Protein AF-A0ABD1KMD8-F1 (afdb_monomer_lite)

InterPro domains:
  IPR001739 Methyl-CpG DNA binding [PF01429] (1-70)
  IPR001739 Methyl-CpG DNA binding [PS50982] (1-69)
  IPR001739 Methyl-CpG DNA binding [SM00391] (3-76)
  IPR016177 DNA-binding domain superfamily [SSF54171] (5-85)
  IPR032343 Methyl-CpG-binding domain protein 2/3, p55-binding region [PF16564] (79-147)

Foldseek 3Di:
DDFDWDDQPLDPPQKTKTWDAACDDPRGRDIFIWIAHNVGDIDRDDVRVCVVCPPVHDCQQADRVVSDRHCVSVVVVPPPPDDDDDDDDDDDDDDPPDDDQDPDPDPDGDDDDDDDPDPPDDDDDDPDPPPDDPPPPDPCVVC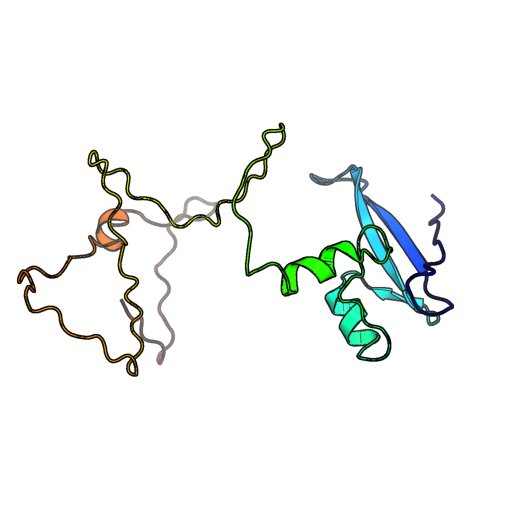PPPFDADPVRHTDDDDDDPDPDDDDD

Structure (mmCIF, N/CA/C/O backbone):
data_AF-A0ABD1KMD8-F1
#
_entry.id   AF-A0ABD1KMD8-F1
#
loop_
_atom_site.group_PDB
_atom_site.id
_atom_site.type_symbol
_atom_site.label_atom_id
_atom_site.label_alt_id
_atom_site.label_comp_id
_atom_site.label_asym_id
_atom_site.label_entity_id
_atom_site.label_seq_id
_atom_site.pdbx_PDB_ins_code
_atom_site.Cartn_x
_atom_site.Cartn_y
_atom_site.Cartn_z
_atom_site.occupancy
_atom_site.B_iso_or_equiv
_atom_site.auth_seq_id
_atom_site.auth_comp_id
_atom_site.auth_asym_id
_atom_site.auth_atom_id
_atom_site.pdbx_PDB_model_num
ATOM 1 N N . MET A 1 1 ? 16.548 7.689 17.777 1.00 50.38 1 MET A N 1
ATOM 2 C CA . MET A 1 1 ? 15.747 8.135 16.613 1.00 50.38 1 MET A CA 1
ATOM 3 C C . MET A 1 1 ? 14.359 7.555 16.789 1.00 50.38 1 MET A C 1
ATOM 5 O O . MET A 1 1 ? 14.173 6.355 16.617 1.00 50.38 1 MET A O 1
ATOM 9 N N . GLU A 1 2 ? 13.450 8.376 17.296 1.00 50.91 2 GLU A N 1
ATOM 10 C CA . GLU A 1 2 ? 12.112 7.962 17.705 1.00 50.91 2 GLU A CA 1
ATOM 11 C C . GLU A 1 2 ? 11.302 7.528 16.479 1.00 50.91 2 GLU A C 1
ATOM 13 O O . GLU A 1 2 ? 11.199 8.248 15.484 1.00 50.91 2 GLU A O 1
ATOM 18 N N . ARG A 1 3 ? 10.796 6.296 16.502 1.00 68.38 3 ARG A N 1
ATOM 19 C CA . ARG A 1 3 ? 10.007 5.738 15.402 1.00 68.38 3 ARG A CA 1
ATOM 20 C C . ARG A 1 3 ? 8.577 6.255 15.524 1.00 68.38 3 ARG A C 1
ATOM 22 O O . ARG A 1 3 ? 7.760 5.655 16.219 1.00 68.38 3 ARG A O 1
ATOM 29 N N . LYS A 1 4 ? 8.277 7.378 14.868 1.00 80.81 4 LYS A N 1
ATOM 30 C CA . LYS A 1 4 ? 6.938 7.978 14.904 1.00 80.81 4 LYS A CA 1
ATOM 31 C C . LYS A 1 4 ? 5.962 7.135 14.082 1.00 80.81 4 LYS A C 1
ATOM 33 O O . LYS A 1 4 ? 5.951 7.179 12.853 1.00 80.81 4 LYS A O 1
ATOM 38 N N . ARG A 1 5 ? 5.141 6.352 14.780 1.00 90.81 5 ARG A N 1
ATOM 39 C CA . ARG A 1 5 ? 3.978 5.668 14.207 1.00 90.81 5 ARG A CA 1
ATOM 40 C C . ARG A 1 5 ? 2.787 6.612 14.282 1.00 90.81 5 ARG A C 1
ATOM 42 O O . ARG A 1 5 ? 2.497 7.130 15.354 1.00 90.81 5 ARG A O 1
ATOM 49 N N . MET A 1 6 ? 2.119 6.833 13.159 1.00 93.00 6 MET A N 1
ATOM 50 C CA . MET A 1 6 ? 0.947 7.705 13.067 1.00 93.00 6 MET A CA 1
ATOM 51 C C . MET A 1 6 ? -0.296 6.866 12.800 1.00 93.00 6 MET A C 1
ATOM 53 O O . MET A 1 6 ? -0.213 5.873 12.077 1.00 93.00 6 MET A O 1
ATOM 57 N N . ASP A 1 7 ? -1.439 7.253 13.351 1.00 94.19 7 ASP A N 1
ATOM 58 C CA . ASP A 1 7 ? -2.697 6.567 13.061 1.00 94.19 7 ASP A CA 1
ATOM 59 C C . ASP A 1 7 ? -3.097 6.761 11.590 1.00 94.19 7 ASP A C 1
ATOM 61 O O . ASP A 1 7 ? -2.838 7.804 10.981 1.00 94.19 7 ASP A O 1
ATOM 65 N N . CYS A 1 8 ? -3.685 5.725 10.990 1.00 92.00 8 CYS A N 1
ATOM 66 C CA . CYS A 1 8 ? -4.120 5.744 9.596 1.00 92.00 8 CYS A CA 1
ATOM 67 C C . CYS A 1 8 ? -5.655 5.724 9.525 1.00 92.00 8 CYS A C 1
ATOM 69 O O . CYS A 1 8 ? -6.238 4.643 9.549 1.00 92.00 8 CYS A O 1
ATOM 71 N N . PRO A 1 9 ? -6.322 6.887 9.383 1.00 91.00 9 PRO A N 1
ATOM 72 C CA . PRO A 1 9 ? -7.787 6.966 9.389 1.00 91.00 9 PRO A CA 1
ATOM 73 C C . PRO A 1 9 ? -8.445 6.315 8.162 1.00 91.00 9 PRO A C 1
ATOM 75 O O . PRO A 1 9 ? -9.648 6.093 8.151 1.00 91.00 9 PRO A O 1
ATOM 78 N N . ALA A 1 10 ? -7.668 6.013 7.116 1.00 91.12 10 ALA A N 1
ATOM 79 C CA . ALA A 1 10 ? -8.140 5.285 5.938 1.00 91.12 10 ALA A CA 1
ATOM 80 C C . ALA A 1 10 ? -8.255 3.764 6.167 1.00 91.12 10 ALA A C 1
ATOM 82 O O . ALA A 1 10 ? -8.757 3.055 5.299 1.00 91.12 10 ALA A O 1
ATOM 83 N N . LEU A 1 11 ? -7.756 3.256 7.295 1.00 92.62 11 LEU A N 1
ATOM 84 C CA . LEU A 1 11 ? -7.867 1.860 7.712 1.00 92.62 11 LEU A CA 1
ATOM 85 C C . LEU A 1 11 ? -8.749 1.767 8.969 1.00 92.62 11 LEU A C 1
ATOM 87 O O . LEU A 1 11 ? -9.035 2.795 9.585 1.00 92.62 11 LEU A O 1
ATOM 91 N N . PRO A 1 12 ? -9.189 0.558 9.368 1.00 93.56 12 PRO A N 1
ATOM 92 C CA . PRO A 1 12 ? -9.967 0.388 10.589 1.00 93.56 12 PRO A CA 1
ATOM 93 C C . PRO A 1 12 ? -9.272 0.981 11.831 1.00 93.56 12 PRO A C 1
ATOM 95 O O . PRO A 1 12 ? -8.048 1.162 11.834 1.00 93.56 12 PRO A O 1
ATOM 98 N N . PRO A 1 13 ? -10.016 1.245 12.917 1.00 94.56 13 PRO A N 1
ATOM 99 C CA . PRO A 1 13 ? -9.438 1.769 14.149 1.00 94.56 13 PRO A CA 1
ATOM 100 C C . PRO A 1 13 ? -8.257 0.932 14.666 1.00 94.56 13 PRO A C 1
ATOM 102 O O . PRO A 1 13 ? -8.252 -0.297 14.578 1.00 94.56 13 PRO A O 1
ATOM 105 N N . GLY A 1 14 ? -7.242 1.613 15.202 1.00 94.31 14 GLY A N 1
ATOM 106 C CA . GLY A 1 14 ? -6.034 1.000 15.768 1.00 94.31 14 GLY A CA 1
ATOM 107 C C . GLY A 1 14 ? -4.937 0.645 14.756 1.00 94.31 14 GLY A C 1
ATOM 108 O O . GLY A 1 14 ? -3.875 0.165 15.156 1.00 94.31 14 GLY A O 1
ATOM 109 N N . TRP A 1 15 ? -5.149 0.892 13.460 1.00 96.44 15 TRP A N 1
ATOM 110 C CA . TRP A 1 15 ? -4.107 0.737 12.447 1.00 96.44 15 TRP A CA 1
ATOM 111 C C . TRP A 1 15 ? -3.136 1.918 12.430 1.00 96.44 15 TRP A C 1
ATOM 113 O O . TRP A 1 15 ? -3.537 3.081 12.370 1.00 96.44 15 TRP A O 1
ATOM 123 N N . LYS A 1 16 ? -1.835 1.608 12.402 1.00 96.69 16 LYS A N 1
ATOM 124 C CA . LYS A 1 16 ? -0.759 2.611 12.420 1.00 96.69 16 LYS A CA 1
ATOM 125 C C . LYS A 1 16 ? 0.139 2.505 11.196 1.00 96.69 16 LYS A C 1
ATOM 127 O O . LYS A 1 16 ? 0.473 1.404 10.769 1.00 96.69 16 LYS A O 1
ATOM 132 N N . LYS A 1 17 ? 0.573 3.644 10.665 1.00 96.12 17 LYS A N 1
ATOM 133 C CA . LYS A 1 17 ? 1.551 3.787 9.582 1.00 96.12 17 LYS A CA 1
ATOM 134 C C . LYS A 1 17 ? 2.897 4.237 10.150 1.00 96.12 17 LYS A C 1
ATOM 136 O O . LYS A 1 17 ? 2.959 5.122 10.998 1.00 96.12 17 LYS A O 1
ATOM 141 N N . GLU A 1 18 ? 3.980 3.664 9.647 1.00 95.94 18 GLU A N 1
ATOM 142 C CA . GLU A 1 18 ? 5.356 4.059 9.943 1.00 95.94 18 GLU A CA 1
ATOM 143 C C . GLU A 1 18 ? 6.106 4.292 8.632 1.00 95.94 18 GLU A C 1
ATOM 145 O O . GLU A 1 18 ? 6.035 3.468 7.720 1.00 95.94 18 GLU A O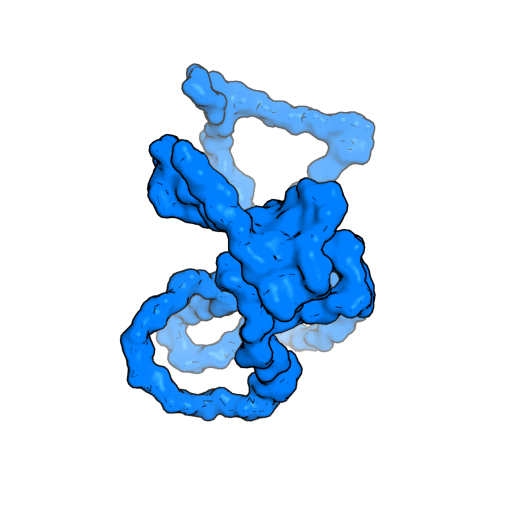 1
ATOM 150 N N . GLU A 1 19 ? 6.838 5.397 8.544 1.00 95.00 19 GLU A N 1
ATOM 151 C CA . GLU A 1 19 ? 7.729 5.686 7.425 1.00 95.00 19 GLU A CA 1
ATOM 152 C C . GLU A 1 19 ? 9.176 5.683 7.923 1.00 95.00 19 GLU A C 1
ATOM 154 O O . GLU A 1 19 ? 9.516 6.366 8.887 1.00 95.00 19 GLU A O 1
ATOM 159 N N . VAL A 1 20 ? 10.023 4.866 7.299 1.00 94.88 20 VAL A N 1
ATOM 160 C CA . VAL A 1 20 ? 11.412 4.645 7.715 1.00 94.88 20 VAL A CA 1
ATOM 161 C C . VAL A 1 20 ? 12.339 5.017 6.570 1.00 94.88 20 VAL A C 1
ATOM 163 O O . VAL A 1 20 ? 12.271 4.419 5.500 1.00 94.88 20 VAL A O 1
ATOM 166 N N . ILE A 1 21 ? 13.231 5.978 6.802 1.00 94.62 21 ILE A N 1
ATOM 167 C CA . ILE A 1 21 ? 14.252 6.381 5.829 1.00 94.62 21 ILE A CA 1
ATOM 168 C C . ILE A 1 21 ? 15.436 5.411 5.898 1.00 94.62 21 ILE A C 1
ATOM 170 O O . ILE A 1 21 ? 15.957 5.112 6.977 1.00 94.62 21 ILE A O 1
ATOM 174 N N . ARG A 1 22 ? 15.875 4.919 4.738 1.00 94.44 22 ARG A N 1
ATOM 175 C CA . ARG A 1 22 ? 17.056 4.062 4.602 1.00 94.44 22 ARG A CA 1
ATOM 176 C C . ARG A 1 22 ? 18.318 4.874 4.874 1.00 94.44 22 ARG A C 1
ATOM 178 O O . ARG A 1 22 ? 18.516 5.933 4.282 1.00 94.44 22 ARG A O 1
ATOM 185 N N . LYS A 1 23 ? 19.179 4.365 5.756 1.00 96.31 23 LYS A N 1
ATOM 186 C CA . LYS A 1 23 ? 20.370 5.087 6.231 1.00 96.31 23 LYS A CA 1
ATOM 187 C C . LYS A 1 23 ? 21.622 4.883 5.373 1.00 96.31 23 LYS A C 1
ATOM 189 O O . LYS A 1 23 ? 22.526 5.701 5.452 1.00 96.31 23 LYS A O 1
ATOM 194 N N . SER A 1 24 ? 21.695 3.806 4.591 1.00 94.81 24 SER A N 1
ATOM 195 C CA . SER A 1 24 ? 22.918 3.403 3.885 1.00 94.81 24 SER A CA 1
ATOM 196 C C . SER A 1 24 ? 22.639 2.697 2.550 1.00 94.81 24 SER A C 1
ATOM 198 O O . SER A 1 24 ? 21.498 2.338 2.237 1.00 94.81 24 SER A O 1
ATOM 200 N N . GLY A 1 25 ? 23.701 2.510 1.758 1.00 95.88 25 GLY A N 1
ATOM 201 C CA . GLY A 1 25 ? 23.683 1.848 0.451 1.00 95.88 25 GLY A CA 1
ATOM 202 C C . GLY A 1 25 ? 23.152 2.723 -0.690 1.00 95.88 25 GLY A C 1
ATOM 203 O O . GLY A 1 25 ? 22.801 3.884 -0.497 1.00 95.88 25 GLY A O 1
ATOM 204 N N . LEU A 1 26 ? 23.020 2.138 -1.887 1.00 95.44 26 LEU A N 1
ATOM 205 C CA . LEU A 1 26 ? 22.578 2.826 -3.119 1.00 95.44 26 LEU A CA 1
ATOM 206 C C . LEU A 1 26 ? 21.172 3.450 -3.038 1.00 95.44 26 LEU A C 1
ATOM 208 O O . LEU A 1 26 ? 20.762 4.210 -3.910 1.00 95.44 26 LEU A O 1
ATOM 212 N N . SER A 1 27 ? 20.397 3.086 -2.016 1.00 95.50 27 SER A N 1
ATOM 213 C CA . SER A 1 27 ? 19.039 3.587 -1.793 1.00 95.50 27 SER A CA 1
ATOM 214 C C . SER A 1 27 ? 18.905 4.419 -0.518 1.00 95.50 27 SER A C 1
ATOM 216 O O . SER A 1 27 ? 17.780 4.655 -0.073 1.00 95.50 27 SER A O 1
ATOM 218 N N . ALA A 1 28 ? 20.027 4.858 0.064 1.00 95.81 28 ALA A N 1
ATOM 219 C CA . ALA A 1 28 ? 20.037 5.794 1.181 1.00 95.81 28 ALA A CA 1
ATOM 220 C C . ALA A 1 28 ? 19.182 7.033 0.863 1.00 95.81 28 ALA A C 1
ATOM 222 O O . ALA A 1 28 ? 19.126 7.498 -0.275 1.00 95.81 28 ALA A O 1
ATOM 223 N N . GLY A 1 29 ? 18.453 7.528 1.862 1.00 94.25 29 GLY A N 1
ATOM 224 C CA . GLY A 1 29 ? 17.523 8.649 1.712 1.00 94.25 29 GLY A CA 1
ATOM 225 C C . GLY A 1 29 ? 16.135 8.272 1.178 1.00 94.25 29 GLY A C 1
ATOM 226 O O . GLY A 1 29 ? 15.180 9.005 1.422 1.00 94.25 29 GLY A O 1
ATOM 227 N N . LYS A 1 30 ? 15.958 7.111 0.527 1.00 95.25 30 LYS A N 1
ATOM 228 C CA . LYS A 1 30 ? 14.612 6.619 0.178 1.00 95.25 30 LYS A CA 1
ATOM 229 C C . LYS A 1 30 ? 13.878 6.133 1.427 1.00 95.25 30 LYS A C 1
ATOM 231 O O . LYS A 1 30 ? 14.494 5.584 2.339 1.00 95.25 30 LYS A O 1
ATOM 236 N N . SER A 1 31 ? 12.555 6.289 1.444 1.00 94.38 31 SER A N 1
ATOM 237 C CA . SER A 1 31 ? 11.706 5.826 2.543 1.00 94.38 31 SER A CA 1
ATOM 238 C C . SER A 1 31 ? 10.950 4.539 2.214 1.00 94.38 31 SER A C 1
ATOM 240 O O . SER A 1 31 ? 10.439 4.360 1.103 1.00 94.38 31 SER A O 1
ATOM 242 N N . ASP A 1 32 ? 10.831 3.662 3.204 1.00 95.06 32 ASP A N 1
ATOM 243 C CA . ASP A 1 32 ? 9.934 2.510 3.209 1.00 95.06 32 ASP A CA 1
ATOM 244 C C . ASP A 1 32 ? 8.735 2.783 4.112 1.00 95.06 32 ASP A C 1
ATOM 246 O O . ASP A 1 32 ? 8.867 3.390 5.174 1.00 95.06 32 ASP A O 1
ATOM 250 N N . VAL A 1 33 ? 7.564 2.304 3.699 1.00 96.12 33 VAL A N 1
ATOM 251 C CA . VAL A 1 33 ? 6.316 2.473 4.447 1.00 96.12 33 VAL A CA 1
ATOM 252 C C . VAL A 1 33 ? 5.865 1.128 4.995 1.00 96.12 33 VAL A C 1
ATOM 254 O O . VAL A 1 33 ? 5.831 0.129 4.273 1.00 96.12 33 VAL A O 1
ATOM 257 N N . TYR A 1 34 ? 5.484 1.122 6.266 1.00 97.44 34 TYR A N 1
ATOM 258 C CA . TYR A 1 34 ? 4.967 -0.036 6.977 1.00 97.44 34 TYR A CA 1
ATOM 259 C C . TYR A 1 34 ? 3.624 0.278 7.622 1.00 97.44 34 TYR A C 1
ATOM 261 O O . TYR A 1 34 ? 3.404 1.393 8.088 1.00 97.44 34 TYR A O 1
ATOM 269 N N . TYR A 1 35 ? 2.754 -0.726 7.697 1.00 97.19 35 TYR A N 1
ATOM 270 C CA . TYR A 1 35 ? 1.523 -0.657 8.485 1.00 97.19 35 TYR A CA 1
ATOM 271 C C . TYR A 1 35 ? 1.562 -1.671 9.615 1.00 97.19 35 TYR A C 1
ATOM 273 O O . TYR A 1 35 ? 2.161 -2.736 9.471 1.00 97.19 35 TYR A O 1
ATOM 281 N N . TYR A 1 36 ? 0.911 -1.340 10.720 1.00 97.38 36 TYR A N 1
ATOM 282 C CA . TYR A 1 36 ? 0.774 -2.186 11.892 1.00 97.38 36 TYR A CA 1
ATOM 283 C C . TYR A 1 36 ? -0.706 -2.357 12.212 1.00 97.38 36 TYR A C 1
ATOM 285 O O . TYR A 1 36 ? -1.426 -1.361 12.295 1.00 97.38 36 TYR A O 1
ATOM 293 N N . SER A 1 37 ? -1.148 -3.604 12.376 1.00 95.50 37 SER A N 1
ATOM 294 C CA . SER A 1 37 ? -2.488 -3.898 12.891 1.00 95.50 37 SER A CA 1
ATOM 295 C C . SER A 1 37 ? -2.614 -3.460 14.359 1.00 95.50 37 SER A C 1
ATOM 297 O O . SER A 1 37 ? -1.590 -3.280 15.025 1.00 95.50 37 SER A O 1
ATOM 299 N N . PRO A 1 38 ? -3.839 -3.392 14.912 1.00 94.81 38 PRO A N 1
ATOM 300 C CA . PRO A 1 38 ? -4.052 -3.177 16.349 1.00 94.81 38 PRO A CA 1
ATOM 301 C C . PRO A 1 38 ? -3.329 -4.212 17.226 1.00 94.81 38 PRO A C 1
ATOM 303 O O . PRO A 1 38 ? -2.903 -3.914 18.334 1.00 94.81 38 PRO A O 1
ATOM 306 N N . THR A 1 39 ? -3.125 -5.420 16.691 1.00 95.19 39 THR A N 1
ATOM 307 C CA . THR A 1 39 ? -2.367 -6.514 17.319 1.00 95.19 39 THR A CA 1
ATOM 308 C C . THR A 1 39 ? -0.845 -6.405 17.144 1.00 95.19 39 THR A C 1
ATOM 310 O O . THR A 1 39 ? -0.109 -7.281 17.581 1.00 95.19 39 THR A O 1
ATOM 313 N N . GLY A 1 40 ? -0.345 -5.364 16.469 1.00 94.00 40 GLY A N 1
ATOM 314 C CA . GLY A 1 40 ? 1.085 -5.127 16.246 1.00 94.00 40 GLY A CA 1
ATOM 315 C C . GLY A 1 40 ? 1.700 -5.868 15.052 1.00 94.00 40 GLY A C 1
ATOM 316 O O . GLY A 1 40 ? 2.907 -5.759 14.823 1.00 94.00 40 GLY A O 1
ATOM 317 N N . LYS A 1 41 ? 0.911 -6.591 14.246 1.00 96.88 41 LYS A N 1
ATOM 318 C CA . LYS A 1 41 ? 1.406 -7.304 13.058 1.00 96.88 41 LYS A CA 1
ATOM 319 C C . LYS A 1 41 ? 1.855 -6.311 11.991 1.00 96.88 41 LYS A C 1
ATOM 321 O O . LYS A 1 41 ? 1.100 -5.416 11.626 1.00 96.88 41 LYS A O 1
ATOM 326 N N . LYS A 1 42 ? 3.069 -6.492 11.466 1.00 97.00 42 LYS A N 1
ATOM 327 C CA . LYS A 1 42 ? 3.691 -5.596 10.479 1.00 97.00 42 LYS A CA 1
ATOM 328 C C . LYS A 1 42 ? 3.385 -6.006 9.036 1.00 97.00 42 LYS A C 1
ATOM 330 O O . LYS A 1 42 ? 3.554 -7.164 8.656 1.00 97.00 42 LYS A O 1
ATOM 335 N N . PHE A 1 43 ? 3.057 -5.022 8.206 1.00 97.75 43 PHE A N 1
ATOM 336 C CA . PHE A 1 43 ? 2.769 -5.164 6.781 1.00 97.75 43 PHE A CA 1
ATOM 337 C C . PHE A 1 43 ? 3.691 -4.272 5.956 1.00 97.75 43 PHE A C 1
ATOM 339 O O . PHE A 1 43 ? 3.910 -3.110 6.293 1.00 97.75 43 PHE A O 1
ATOM 346 N N . ARG A 1 44 ? 4.236 -4.823 4.867 1.00 97.19 44 ARG A N 1
ATOM 347 C CA . ARG A 1 44 ? 5.257 -4.177 4.021 1.00 97.19 44 ARG A CA 1
ATOM 348 C C . ARG A 1 44 ? 4.776 -3.880 2.599 1.00 97.19 44 ARG A C 1
ATOM 350 O O . ARG A 1 44 ? 5.502 -3.264 1.829 1.00 97.19 44 ARG A O 1
ATOM 357 N N . SER A 1 45 ? 3.580 -4.337 2.227 1.00 96.75 45 SER A N 1
ATOM 358 C CA . SER A 1 45 ? 3.019 -4.110 0.893 1.00 96.75 45 SER A CA 1
ATOM 359 C C . SER A 1 45 ? 1.489 -4.122 0.878 1.00 96.75 45 SER A C 1
ATOM 361 O O . SER A 1 45 ? 0.844 -4.743 1.728 1.00 96.75 45 SER A O 1
ATOM 363 N N . LYS A 1 46 ? 0.903 -3.476 -0.141 1.00 95.44 46 LYS A N 1
ATOM 364 C CA . LYS A 1 46 ? -0.552 -3.436 -0.361 1.00 95.44 46 LYS A CA 1
ATOM 365 C C . LYS A 1 46 ? -1.181 -4.831 -0.502 1.00 95.44 46 LYS A C 1
ATOM 367 O O . LYS A 1 46 ? -2.173 -5.074 0.177 1.00 95.44 46 LYS A O 1
ATOM 372 N N . PRO A 1 47 ? -0.628 -5.778 -1.292 1.00 96.06 47 PRO A N 1
ATOM 373 C CA . PRO A 1 47 ? -1.220 -7.114 -1.405 1.00 96.06 47 PRO A CA 1
ATOM 374 C C . PRO A 1 47 ? -1.149 -7.921 -0.102 1.00 96.06 47 PRO A C 1
ATOM 376 O O . PRO A 1 47 ? -2.022 -8.739 0.171 1.00 96.06 47 PRO A O 1
ATOM 379 N N . GLN A 1 48 ? -0.114 -7.712 0.720 1.00 96.69 48 GLN A N 1
ATOM 380 C CA . GLN A 1 48 ? -0.026 -8.353 2.035 1.00 96.69 48 GLN A CA 1
ATOM 381 C C . GLN A 1 48 ? -1.112 -7.825 2.979 1.00 96.69 48 GLN A C 1
ATOM 383 O O . GLN A 1 48 ? -1.750 -8.610 3.675 1.00 96.69 48 GLN A O 1
ATOM 388 N N . LEU A 1 49 ? -1.327 -6.508 2.973 1.00 95.50 49 LEU A N 1
ATOM 389 C CA . LEU A 1 49 ? -2.364 -5.848 3.758 1.00 95.50 49 LEU A CA 1
ATOM 390 C C . LEU A 1 49 ? -3.773 -6.274 3.310 1.00 95.50 49 LEU A C 1
ATOM 392 O O . LEU A 1 49 ? -4.596 -6.644 4.140 1.00 95.50 49 LEU A O 1
ATOM 396 N N . SER A 1 50 ? -4.013 -6.306 1.996 1.00 94.44 50 SER A N 1
ATOM 397 C CA . SER A 1 50 ? -5.286 -6.726 1.397 1.00 94.44 50 SER A CA 1
ATOM 398 C C . SER A 1 50 ? -5.649 -8.168 1.741 1.00 94.44 50 SER A C 1
ATOM 400 O O . SER A 1 50 ? -6.780 -8.418 2.130 1.00 94.44 50 SER A O 1
ATOM 402 N N . ARG A 1 51 ? -4.696 -9.109 1.695 1.00 94.62 51 ARG A N 1
ATOM 403 C CA . ARG A 1 51 ? -4.956 -10.500 2.108 1.00 94.62 51 ARG A CA 1
ATOM 404 C C . ARG A 1 51 ? -5.340 -10.632 3.579 1.00 94.62 51 ARG A C 1
ATOM 406 O O . ARG A 1 51 ? -6.068 -11.549 3.928 1.00 94.62 51 ARG A O 1
ATOM 413 N N . TYR A 1 52 ? -4.823 -9.752 4.434 1.00 94.62 52 TYR A N 1
ATOM 414 C CA . TYR A 1 52 ? -5.100 -9.796 5.867 1.00 94.62 52 TYR A CA 1
ATOM 415 C C . TYR A 1 52 ? -6.440 -9.159 6.234 1.00 94.62 52 TYR A C 1
ATOM 417 O O . TYR A 1 52 ? -7.145 -9.690 7.082 1.00 94.62 52 TYR A O 1
ATOM 425 N N . LEU A 1 53 ? -6.787 -8.036 5.603 1.00 92.00 53 LEU A N 1
ATOM 426 C CA . LEU A 1 53 ? -8.088 -7.390 5.792 1.00 92.00 53 LEU A CA 1
ATOM 427 C C . LEU A 1 53 ? -9.210 -8.112 5.024 1.00 92.00 53 LEU A C 1
ATOM 429 O O . LEU A 1 53 ? -10.375 -8.024 5.407 1.00 92.00 53 LEU A O 1
ATOM 433 N N . GLY A 1 54 ? -8.874 -8.859 3.971 1.00 88.69 54 GLY A N 1
ATOM 434 C CA . GLY A 1 54 ? -9.841 -9.591 3.160 1.00 88.69 54 GLY A CA 1
ATOM 435 C C . GLY A 1 54 ? -10.916 -8.662 2.598 1.00 88.69 54 GLY A C 1
ATOM 436 O O . GLY A 1 54 ? -10.621 -7.554 2.154 1.00 88.69 54 GLY A O 1
ATOM 437 N N . ASN A 1 55 ? -12.170 -9.105 2.666 1.00 85.75 55 ASN A N 1
ATOM 438 C CA . ASN A 1 55 ? -13.318 -8.369 2.132 1.00 85.75 55 ASN A CA 1
ATOM 439 C C . ASN A 1 55 ? -13.892 -7.336 3.118 1.00 85.75 55 ASN A C 1
ATOM 441 O O . ASN A 1 55 ? -14.891 -6.696 2.809 1.00 85.75 55 ASN A O 1
ATOM 445 N N . THR A 1 56 ? -13.289 -7.167 4.302 1.00 81.38 56 THR A N 1
ATOM 446 C CA . THR A 1 56 ? -13.788 -6.222 5.320 1.00 81.38 56 THR A CA 1
ATOM 447 C C . THR A 1 56 ? -13.535 -4.761 4.949 1.00 81.38 56 THR A C 1
ATOM 449 O O . THR A 1 56 ? -14.246 -3.874 5.411 1.00 81.38 56 THR A O 1
ATOM 452 N N . VAL A 1 57 ? -12.522 -4.501 4.115 1.00 84.88 57 VAL A N 1
ATOM 453 C CA . VAL A 1 57 ? -12.117 -3.161 3.682 1.00 84.88 57 VAL A CA 1
ATOM 454 C C . VAL A 1 57 ? -11.710 -3.221 2.213 1.00 84.88 57 VAL A C 1
ATOM 456 O O . VAL A 1 57 ? -10.757 -3.920 1.863 1.00 84.88 57 VAL A O 1
ATOM 459 N N . ASP A 1 58 ? -12.378 -2.449 1.353 1.00 87.25 58 ASP A N 1
ATOM 460 C CA . ASP A 1 58 ? -11.942 -2.297 -0.036 1.00 87.25 58 ASP A CA 1
ATOM 461 C C . ASP A 1 58 ? -10.694 -1.404 -0.112 1.00 87.25 58 ASP A C 1
ATOM 463 O O . ASP A 1 58 ? -10.737 -0.189 0.085 1.00 87.25 58 ASP A O 1
ATOM 467 N N . LEU A 1 59 ? -9.551 -2.020 -0.415 1.00 89.75 59 LEU A N 1
ATOM 468 C CA . LEU A 1 59 ? -8.288 -1.317 -0.627 1.00 89.75 59 LEU A CA 1
ATOM 469 C C . LEU A 1 59 ? -8.053 -0.952 -2.098 1.00 89.75 59 LEU A C 1
ATOM 471 O O . LEU A 1 59 ? -6.950 -0.522 -2.437 1.00 89.75 59 LEU A O 1
ATOM 475 N N . GLY A 1 60 ? -9.025 -1.109 -3.000 1.00 87.88 60 GLY A N 1
ATOM 476 C CA . GLY A 1 60 ? -8.884 -0.822 -4.430 1.00 87.88 60 GLY A CA 1
ATOM 477 C C . GLY A 1 60 ? -8.319 0.577 -4.695 1.00 87.88 60 GLY A C 1
ATOM 478 O O . GLY A 1 60 ? -7.282 0.719 -5.355 1.00 87.88 60 GLY A O 1
ATOM 479 N N . SER A 1 61 ? -8.907 1.594 -4.064 1.00 89.44 61 SER A N 1
ATOM 480 C CA . SER A 1 61 ? -8.487 3.001 -4.150 1.00 89.44 61 SER A CA 1
ATOM 481 C C . SER A 1 61 ? -7.411 3.411 -3.134 1.00 89.44 61 SER A C 1
ATOM 483 O O . SER A 1 61 ? -6.882 4.519 -3.219 1.00 89.44 61 SER A O 1
ATOM 485 N N . PHE A 1 62 ? -7.033 2.528 -2.207 1.00 93.69 62 PHE A N 1
ATOM 486 C CA . PHE A 1 62 ? -6.028 2.817 -1.185 1.00 93.69 62 PHE A CA 1
ATOM 487 C C . PHE A 1 62 ? -4.625 2.931 -1.791 1.00 93.69 62 PHE A C 1
ATOM 489 O O . PHE A 1 62 ? -4.142 2.011 -2.466 1.00 93.69 62 PHE A O 1
ATOM 496 N N . ASP A 1 63 ? -3.938 4.041 -1.533 1.00 94.06 63 ASP A N 1
ATOM 497 C CA . ASP A 1 63 ? -2.527 4.194 -1.865 1.00 94.06 63 ASP A CA 1
ATOM 498 C C . ASP A 1 63 ? -1.646 3.863 -0.657 1.00 94.06 63 ASP A C 1
ATOM 500 O O . ASP A 1 63 ? -1.623 4.565 0.351 1.00 94.06 63 ASP A O 1
ATOM 504 N N . PHE A 1 64 ? -0.873 2.786 -0.789 1.00 94.50 64 PHE A N 1
ATOM 505 C CA . PHE A 1 64 ? -0.050 2.247 0.287 1.00 94.50 64 PHE A CA 1
ATOM 506 C C . PHE A 1 64 ? 1.057 3.204 0.734 1.00 94.50 64 PHE A C 1
ATOM 508 O O . PHE A 1 64 ? 1.384 3.242 1.919 1.00 94.50 64 PHE A O 1
ATOM 515 N N . ARG A 1 65 ? 1.628 3.996 -0.183 1.00 94.19 65 ARG A N 1
ATOM 516 C CA . ARG A 1 65 ? 2.726 4.911 0.156 1.00 94.19 65 ARG A CA 1
ATOM 517 C C . ARG A 1 65 ? 2.223 6.111 0.952 1.00 94.19 65 ARG A C 1
ATOM 519 O O . ARG A 1 65 ? 2.792 6.450 1.989 1.00 94.19 65 ARG A O 1
ATOM 526 N N . THR A 1 66 ? 1.143 6.740 0.502 1.00 92.31 66 THR A N 1
ATOM 527 C CA . THR A 1 66 ? 0.586 7.916 1.183 1.00 92.31 66 THR A CA 1
ATOM 528 C C . THR A 1 66 ? -0.247 7.537 2.407 1.00 92.31 66 THR A C 1
ATOM 530 O O . THR A 1 66 ? -0.194 8.252 3.406 1.00 92.31 66 THR A O 1
ATOM 533 N N . GLY A 1 67 ? -0.921 6.385 2.390 1.00 92.56 67 GLY A N 1
ATOM 534 C CA . GLY A 1 67 ? -1.862 5.965 3.431 1.00 92.56 67 GLY A CA 1
ATOM 535 C C . GLY A 1 67 ? -3.209 6.664 3.343 1.00 92.56 67 GLY A C 1
ATOM 536 O O . GLY A 1 67 ? -3.877 6.842 4.357 1.00 92.56 67 GLY A O 1
ATOM 537 N N . LYS A 1 68 ? -3.583 7.097 2.135 1.00 91.31 68 LYS A N 1
ATOM 538 C CA . LYS A 1 68 ? -4.836 7.796 1.846 1.00 91.31 68 LYS A CA 1
ATOM 539 C C . LYS A 1 68 ? -5.645 7.022 0.807 1.00 91.31 68 LYS A C 1
ATOM 541 O O . LYS A 1 68 ? -5.085 6.329 -0.047 1.00 91.31 68 LYS A O 1
ATOM 546 N N . MET A 1 69 ? -6.965 7.171 0.864 1.00 90.06 69 MET A N 1
ATOM 547 C CA . MET A 1 69 ? -7.851 6.731 -0.212 1.00 90.06 69 MET A CA 1
ATOM 548 C C . MET A 1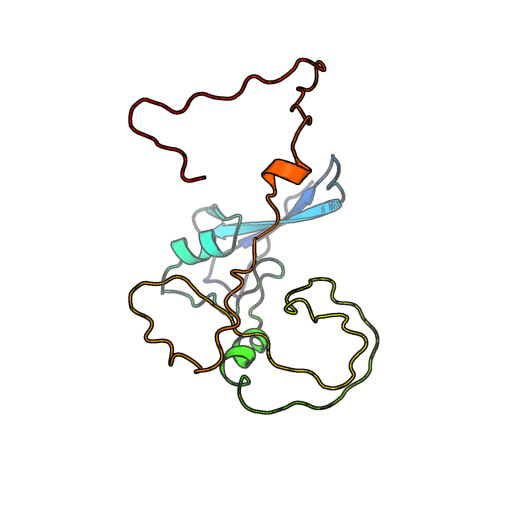 69 ? -7.761 7.725 -1.370 1.00 90.06 69 MET A C 1
ATOM 550 O O . MET A 1 69 ? -7.927 8.925 -1.174 1.00 90.06 69 MET A O 1
ATOM 554 N N . MET A 1 70 ? -7.484 7.231 -2.576 1.00 82.06 70 MET A N 1
ATOM 555 C CA . MET A 1 70 ? -7.384 8.036 -3.793 1.00 82.06 70 MET A CA 1
ATOM 556 C C . MET A 1 70 ? -8.515 7.637 -4.754 1.00 82.06 70 MET A C 1
ATOM 558 O O . MET A 1 70 ? -8.330 6.738 -5.584 1.00 82.06 70 MET A O 1
ATOM 562 N N . PRO A 1 71 ? -9.696 8.283 -4.671 1.00 70.12 71 PRO A N 1
ATOM 563 C CA . PRO A 1 71 ? -10.873 7.910 -5.462 1.00 70.12 71 PRO A CA 1
ATOM 564 C C . PRO A 1 71 ? -10.676 8.123 -6.972 1.00 70.12 71 PRO A C 1
ATOM 566 O O . PRO A 1 71 ? -11.322 7.464 -7.783 1.00 70.12 71 PRO A O 1
ATOM 569 N N . SER A 1 72 ? -9.718 8.962 -7.376 1.00 63.03 72 SER A N 1
ATOM 570 C CA . SER A 1 72 ? -9.378 9.215 -8.783 1.00 63.03 72 SER A CA 1
ATOM 571 C C . SER A 1 72 ? -8.887 7.976 -9.546 1.00 63.03 72 SER A C 1
ATOM 573 O O . SER A 1 72 ? -8.947 7.948 -10.773 1.00 63.03 72 SER A O 1
ATOM 575 N N . LYS A 1 73 ? -8.449 6.910 -8.856 1.00 56.81 73 LYS A N 1
ATOM 576 C CA . LYS A 1 73 ? -8.075 5.641 -9.508 1.00 56.81 73 LYS A CA 1
ATOM 577 C C . LYS A 1 73 ? -9.274 4.753 -9.868 1.00 56.81 73 LYS A C 1
ATOM 579 O O . LYS A 1 73 ? -9.108 3.884 -10.719 1.00 56.81 73 LYS A O 1
ATOM 584 N N . LEU A 1 74 ? -10.465 4.986 -9.302 1.00 55.09 74 LEU A N 1
ATOM 585 C CA . LEU A 1 74 ? -11.683 4.252 -9.686 1.00 55.09 74 LEU A CA 1
ATOM 586 C C . LEU A 1 74 ? -12.212 4.673 -11.069 1.00 55.09 74 LEU A C 1
ATOM 588 O O . LEU A 1 74 ? -12.841 3.876 -11.762 1.00 55.09 74 LEU A O 1
ATOM 592 N N . GLN A 1 75 ? -11.943 5.908 -11.505 1.00 54.56 75 GLN A N 1
ATOM 593 C CA . GLN A 1 75 ? -12.528 6.454 -12.737 1.00 54.56 75 GLN A CA 1
ATOM 594 C C . GLN A 1 75 ? -11.953 5.847 -14.030 1.00 54.56 75 GLN A C 1
ATOM 596 O O . GLN A 1 75 ? -12.605 5.892 -15.074 1.00 54.56 75 GLN A O 1
ATOM 601 N N . LYS A 1 76 ? -10.788 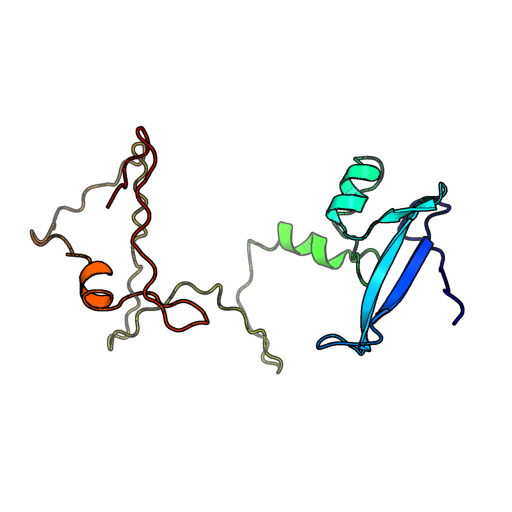5.185 -13.973 1.00 50.06 76 LYS A N 1
ATOM 602 C CA . LYS A 1 76 ? -10.178 4.550 -15.157 1.00 50.06 76 LYS A CA 1
ATOM 603 C C . LYS A 1 76 ? -10.894 3.284 -15.641 1.00 50.06 76 LYS A C 1
ATOM 605 O O . LYS A 1 76 ? -10.634 2.858 -16.763 1.00 50.06 76 LYS A O 1
ATOM 610 N N . THR A 1 77 ? -11.815 2.714 -14.861 1.00 44.62 77 THR A N 1
ATOM 611 C CA . THR A 1 77 ? -12.554 1.510 -15.281 1.00 44.62 77 THR A CA 1
ATOM 612 C C . THR A 1 77 ? -13.762 1.824 -16.176 1.00 44.62 77 THR A C 1
ATOM 614 O O . THR A 1 77 ? -14.125 0.984 -16.993 1.00 44.62 77 THR A O 1
ATOM 617 N N . LYS A 1 78 ? -14.356 3.029 -16.111 1.00 45.94 78 LYS A N 1
ATOM 618 C CA . LYS A 1 78 ? -15.498 3.409 -16.978 1.00 45.94 78 LYS A CA 1
ATOM 619 C C . LYS A 1 78 ? -15.152 4.319 -18.164 1.00 45.94 78 LYS A C 1
ATOM 621 O O . LYS A 1 78 ? -15.903 4.335 -19.131 1.00 45.94 78 LYS A O 1
ATOM 626 N N . GLN A 1 79 ? -14.012 5.011 -18.162 1.00 43.75 79 GLN A N 1
ATOM 627 C CA . GLN A 1 79 ? -13.589 5.889 -19.270 1.00 43.75 79 GLN A CA 1
ATOM 628 C C . GLN A 1 79 ? -12.741 5.181 -20.346 1.00 43.75 79 GLN A C 1
ATOM 630 O O . GLN A 1 79 ? -11.802 5.755 -20.889 1.00 43.75 79 GLN A O 1
ATOM 635 N N . ARG A 1 80 ? -13.038 3.918 -20.680 1.00 41.72 80 ARG A N 1
ATOM 636 C CA . ARG A 1 80 ? -12.443 3.269 -21.869 1.00 41.72 80 ARG A CA 1
ATOM 637 C C . ARG A 1 80 ? -13.237 3.492 -23.160 1.00 41.72 80 ARG A C 1
ATOM 639 O O . ARG A 1 80 ? -12.801 3.049 -24.215 1.00 41.72 80 ARG A O 1
ATOM 646 N N . LEU A 1 81 ? -14.358 4.209 -23.098 1.00 49.47 81 LEU A N 1
ATOM 647 C CA . LEU A 1 81 ? -15.130 4.625 -24.264 1.00 49.47 81 LEU A CA 1
ATOM 648 C C . LEU A 1 81 ? -15.281 6.148 -24.225 1.00 49.47 81 LEU A C 1
ATOM 650 O O . LEU A 1 81 ? -15.956 6.664 -23.344 1.00 49.47 81 LEU A O 1
ATOM 654 N N . ARG A 1 82 ? -14.681 6.832 -25.205 1.00 48.84 82 ARG A N 1
ATOM 655 C CA . ARG A 1 82 ? -14.685 8.292 -25.434 1.00 48.84 82 ARG A CA 1
ATOM 656 C C . ARG A 1 82 ? -13.725 9.105 -24.558 1.00 48.84 82 ARG A C 1
ATOM 658 O O . ARG A 1 82 ? -14.079 9.552 -23.477 1.00 48.84 82 ARG A O 1
ATOM 665 N N . SER A 1 83 ? -12.534 9.387 -25.079 1.00 35.34 83 SER A N 1
ATOM 666 C CA . SER A 1 83 ? -12.285 10.671 -25.754 1.00 35.34 83 SER A CA 1
ATOM 667 C C . SER A 1 83 ? -10.795 10.797 -26.084 1.00 35.34 83 SER A C 1
ATOM 669 O O . SER A 1 83 ? -9.960 10.961 -25.199 1.00 35.34 83 SER A O 1
ATOM 671 N N . GLU A 1 84 ? -10.471 10.713 -27.371 1.00 41.38 84 GLU A N 1
ATOM 672 C CA . GLU A 1 84 ? -9.270 11.324 -27.937 1.00 41.38 84 GLU A CA 1
ATOM 673 C C . GLU A 1 84 ? -9.580 12.822 -28.087 1.00 41.38 84 GLU A C 1
ATOM 675 O O . GLU A 1 84 ? -10.505 13.155 -28.827 1.00 41.38 84 GLU A O 1
ATOM 680 N N . ASN A 1 85 ? -8.886 13.707 -27.360 1.00 38.78 85 ASN A N 1
ATOM 681 C CA . ASN A 1 85 ? -8.330 14.965 -27.888 1.00 38.78 85 ASN A CA 1
ATOM 682 C C . ASN A 1 85 ? -7.694 15.853 -26.796 1.00 38.78 85 ASN A C 1
ATOM 684 O O . ASN A 1 85 ? -8.339 16.262 -25.837 1.00 38.78 85 ASN A O 1
ATOM 688 N N . LEU A 1 86 ? -6.414 16.149 -27.044 1.00 43.91 86 LEU A N 1
ATOM 689 C CA . LEU A 1 86 ? -5.632 17.355 -26.745 1.00 43.91 86 LEU A CA 1
ATOM 690 C C . LEU A 1 86 ? -5.659 17.985 -25.335 1.00 43.91 86 LEU A C 1
ATOM 692 O O . LEU A 1 86 ? -6.525 18.785 -24.995 1.00 43.91 86 LEU A O 1
ATOM 696 N N . SER A 1 87 ? -4.542 17.831 -24.617 1.00 33.81 87 SER A N 1
ATOM 697 C CA . SER A 1 87 ? -3.899 18.979 -23.963 1.00 33.81 87 SER A CA 1
ATOM 698 C C . SER A 1 87 ? -2.376 18.808 -23.901 1.00 33.81 87 SER A C 1
ATOM 700 O O . SER A 1 87 ? -1.828 17.858 -23.345 1.00 33.81 87 SER A O 1
ATOM 702 N N . LEU A 1 88 ? -1.692 19.748 -24.553 1.00 47.47 88 LEU A N 1
ATOM 703 C CA . LEU A 1 88 ? -0.251 19.967 -24.521 1.00 47.47 88 LEU A CA 1
ATOM 704 C C . LEU A 1 88 ? 0.117 20.548 -23.144 1.00 47.47 88 LEU A C 1
ATOM 706 O O . LEU A 1 88 ? -0.234 21.688 -22.855 1.00 47.47 88 LEU A O 1
ATOM 710 N N . SER A 1 89 ? 0.843 19.810 -22.302 1.00 38.81 89 SER A N 1
ATOM 711 C CA . SER A 1 89 ? 1.681 20.419 -21.260 1.00 38.81 89 SER A CA 1
ATOM 712 C C . SER A 1 89 ? 2.754 19.451 -20.753 1.00 38.81 89 SER A C 1
ATOM 714 O O . SER A 1 89 ? 2.549 18.245 -20.655 1.00 38.81 89 SER A O 1
ATOM 716 N N . LYS A 1 90 ? 3.929 20.022 -20.488 1.00 46.88 90 LYS A N 1
ATOM 717 C CA . LYS A 1 90 ? 5.229 19.407 -20.186 1.00 46.88 90 LYS A CA 1
ATOM 718 C C . LYS A 1 90 ? 5.188 18.372 -19.048 1.00 46.88 90 LYS A C 1
ATOM 720 O O . LYS A 1 90 ? 4.761 18.685 -17.943 1.00 46.88 90 LYS A O 1
ATOM 725 N N . GLY A 1 91 ? 5.798 17.204 -19.277 1.00 36.91 91 GLY A N 1
ATOM 726 C CA . GLY A 1 91 ? 6.226 16.280 -18.216 1.00 36.91 91 GLY A CA 1
ATOM 727 C C . GLY A 1 91 ? 6.209 14.810 -18.642 1.00 36.91 91 GLY A C 1
ATOM 728 O O . GLY A 1 91 ? 5.148 14.212 -18.757 1.00 36.91 91 GLY A O 1
ATOM 729 N N . LYS A 1 92 ? 7.392 14.231 -18.880 1.00 50.16 92 LYS A N 1
ATOM 730 C CA . LYS A 1 92 ? 7.630 12.836 -19.306 1.00 50.16 92 LYS A CA 1
ATOM 731 C C . LYS A 1 92 ? 6.836 11.782 -18.507 1.00 50.16 92 LYS A C 1
ATOM 733 O O . LYS A 1 92 ? 6.889 11.798 -17.277 1.00 50.16 92 LYS A O 1
ATOM 738 N N . PRO A 1 93 ? 6.316 10.750 -19.193 1.00 44.62 93 PRO A N 1
ATOM 739 C CA . PRO A 1 93 ? 6.335 9.391 -18.670 1.00 44.62 93 PRO A CA 1
ATOM 740 C C . PRO A 1 93 ? 7.144 8.474 -19.601 1.00 44.62 93 PRO A C 1
ATOM 742 O O . PRO A 1 93 ? 6.678 8.075 -20.667 1.00 44.62 93 PRO A O 1
ATOM 745 N N . ASP A 1 94 ? 8.354 8.112 -19.173 1.00 57.81 94 ASP A N 1
ATOM 746 C CA . ASP A 1 94 ? 9.010 6.900 -19.664 1.00 57.81 94 ASP A CA 1
ATOM 747 C C . ASP A 1 94 ? 8.234 5.695 -19.125 1.00 57.81 94 ASP A C 1
ATOM 749 O O . ASP A 1 94 ? 8.205 5.469 -17.917 1.00 57.81 94 ASP A O 1
ATOM 753 N N . LEU A 1 95 ? 7.570 4.957 -20.017 1.00 50.81 95 LEU A N 1
ATOM 754 C CA . LEU A 1 95 ? 7.533 3.492 -20.045 1.00 50.81 95 LEU A CA 1
ATOM 755 C C . LEU A 1 95 ? 6.774 3.055 -21.305 1.00 50.81 95 LEU A C 1
ATOM 757 O O . LEU A 1 95 ? 5.544 3.084 -21.381 1.00 50.81 95 LEU A O 1
ATOM 761 N N . ASN A 1 96 ? 7.549 2.653 -22.308 1.00 58.09 96 ASN A N 1
ATOM 762 C CA . ASN A 1 96 ? 7.106 2.026 -23.545 1.00 58.09 96 ASN A CA 1
ATOM 763 C C . ASN A 1 96 ? 6.130 0.861 -23.281 1.00 58.09 96 ASN A C 1
ATOM 765 O O . ASN A 1 96 ? 6.544 -0.263 -23.026 1.00 58.09 96 ASN A O 1
ATOM 769 N N . THR A 1 97 ? 4.825 1.130 -23.373 1.00 52.31 97 THR A N 1
ATOM 770 C CA . THR A 1 97 ? 3.780 0.103 -23.595 1.00 52.31 97 THR A CA 1
ATOM 771 C C . THR A 1 97 ? 3.191 0.215 -25.008 1.00 52.31 97 THR A C 1
ATOM 773 O O . THR A 1 97 ? 2.289 -0.529 -25.387 1.00 52.31 97 THR A O 1
ATOM 776 N N . ALA A 1 98 ? 3.690 1.153 -25.816 1.00 60.03 98 ALA A N 1
ATOM 777 C CA . ALA A 1 98 ? 3.296 1.257 -27.209 1.00 60.03 98 ALA A CA 1
ATOM 778 C C . ALA A 1 98 ? 3.873 0.066 -27.988 1.00 60.03 98 ALA A C 1
ATOM 780 O O . ALA A 1 98 ? 5.062 -0.237 -27.886 1.00 60.03 98 ALA A O 1
ATOM 781 N N . LEU A 1 99 ? 3.018 -0.621 -28.751 1.00 54.97 99 LEU A N 1
ATOM 782 C CA . LEU A 1 99 ? 3.461 -1.658 -29.681 1.00 54.97 99 LEU A CA 1
ATOM 783 C C . LEU A 1 99 ? 4.473 -1.035 -30.659 1.00 54.97 99 LEU A C 1
ATOM 785 O O . LEU A 1 99 ? 4.234 0.086 -31.115 1.00 54.97 99 LEU A O 1
ATOM 789 N N . PRO A 1 100 ? 5.580 -1.721 -30.990 1.00 54.00 100 PRO A N 1
ATOM 790 C CA . PRO A 1 100 ? 6.574 -1.173 -31.901 1.00 54.00 100 PRO A CA 1
ATOM 791 C C . PRO A 1 100 ? 5.924 -0.842 -33.249 1.00 54.00 100 PRO A C 1
ATOM 793 O O . PRO A 1 100 ? 5.302 -1.690 -33.891 1.00 54.00 100 PRO A O 1
ATOM 796 N N . ILE A 1 101 ? 6.053 0.419 -33.656 1.00 56.34 101 ILE A N 1
ATOM 797 C CA . ILE A 1 101 ? 5.587 0.922 -34.948 1.00 56.34 101 ILE A CA 1
ATOM 798 C C . ILE A 1 101 ? 6.682 0.631 -35.974 1.00 56.34 101 ILE A C 1
ATOM 800 O O . ILE A 1 101 ? 7.853 0.925 -35.738 1.00 56.34 101 ILE A O 1
ATOM 804 N N . ARG A 1 102 ? 6.313 0.053 -37.122 1.00 51.56 102 ARG A N 1
ATOM 805 C CA . ARG A 1 102 ? 7.253 -0.132 -38.231 1.00 51.56 102 ARG A CA 1
ATOM 806 C C . ARG A 1 102 ? 7.718 1.235 -38.740 1.00 51.56 102 ARG A C 1
ATOM 808 O O . ARG A 1 102 ? 6.899 2.036 -39.176 1.00 51.56 102 ARG A O 1
ATOM 815 N N . GLN A 1 103 ? 9.027 1.471 -38.731 1.00 59.25 103 GLN A N 1
ATOM 816 C CA . GLN A 1 103 ? 9.660 2.571 -39.461 1.00 59.25 103 GLN A CA 1
ATOM 817 C C . GLN A 1 103 ? 9.838 2.162 -40.928 1.00 59.25 103 GLN A C 1
ATOM 819 O O . GLN A 1 103 ? 10.946 1.951 -41.407 1.00 59.25 103 GLN A O 1
ATOM 824 N N . THR A 1 104 ? 8.735 1.950 -41.639 1.00 58.91 104 THR A N 1
ATOM 825 C CA . THR A 1 104 ? 8.787 1.854 -43.101 1.00 58.91 104 THR A CA 1
ATOM 826 C C . THR A 1 104 ? 8.748 3.264 -43.662 1.00 58.91 104 THR A C 1
ATOM 828 O O . THR A 1 104 ? 7.971 4.080 -43.179 1.00 58.91 104 THR A O 1
ATOM 831 N N . ALA A 1 105 ? 9.513 3.545 -44.714 1.00 56.44 105 ALA A N 1
ATOM 832 C CA . ALA A 1 105 ? 9.487 4.833 -45.416 1.00 56.44 105 ALA A CA 1
ATOM 833 C C . ALA A 1 105 ? 8.124 5.169 -46.079 1.00 56.44 105 ALA A C 1
ATOM 835 O O . ALA A 1 105 ? 8.000 6.179 -46.762 1.00 56.44 105 ALA A O 1
ATOM 836 N N . SER A 1 106 ? 7.098 4.330 -45.892 1.00 58.75 106 SER A N 1
ATOM 837 C CA . SER A 1 106 ? 5.753 4.510 -46.433 1.00 58.75 106 SER A CA 1
ATOM 838 C C . SER A 1 106 ? 4.805 5.128 -45.399 1.00 58.75 106 SER A C 1
ATOM 840 O O . SER A 1 106 ? 4.736 4.686 -44.252 1.00 58.75 1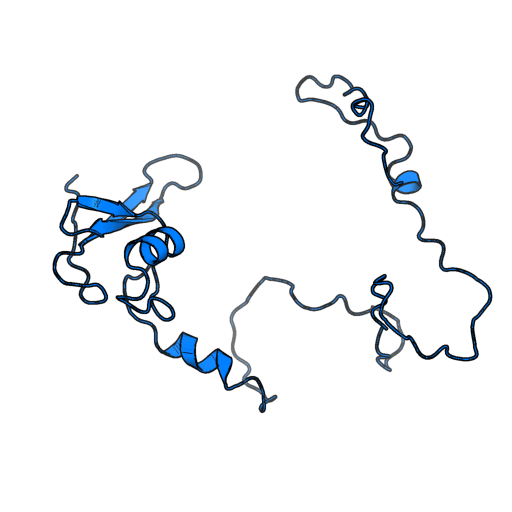06 SER A O 1
ATOM 842 N N . ILE A 1 107 ? 4.067 6.152 -45.835 1.00 57.53 107 ILE A N 1
ATOM 843 C CA . ILE A 1 107 ? 3.233 7.052 -45.018 1.00 57.53 107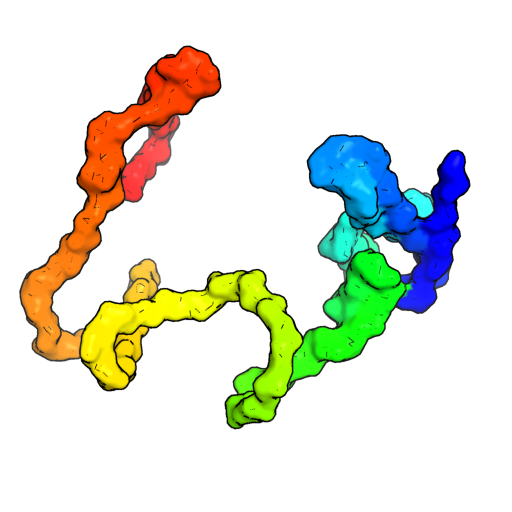 ILE A CA 1
ATOM 844 C C . ILE A 1 107 ? 1.862 6.434 -44.677 1.00 57.53 107 ILE A C 1
ATOM 846 O O . ILE A 1 107 ? 1.202 6.860 -43.728 1.00 57.53 107 ILE A O 1
ATOM 850 N N . PHE A 1 108 ? 1.437 5.383 -45.384 1.00 56.69 108 PHE A N 1
ATOM 851 C CA . PHE A 1 108 ? 0.192 4.678 -45.075 1.00 56.69 108 PHE A CA 1
ATOM 852 C C . PHE A 1 108 ? 0.427 3.582 -44.029 1.00 56.69 108 PHE A C 1
ATOM 854 O O . PHE A 1 108 ? 1.099 2.581 -44.281 1.00 56.69 108 PHE A O 1
ATOM 861 N N . LYS A 1 109 ? -0.144 3.759 -42.832 1.00 55.69 109 LYS A N 1
ATOM 862 C CA . LYS A 1 109 ? -0.040 2.778 -41.745 1.00 55.69 109 LYS A CA 1
ATOM 863 C C . LYS A 1 109 ? -0.953 1.588 -42.027 1.00 55.69 109 LYS A C 1
ATOM 865 O O . LYS A 1 109 ? -2.164 1.682 -41.846 1.00 55.69 109 LYS A O 1
ATOM 870 N N . GLN A 1 110 ? -0.374 0.459 -42.423 1.00 59.62 110 GLN A N 1
ATOM 871 C CA . GLN A 1 110 ? -1.104 -0.806 -42.472 1.00 59.62 110 GLN A CA 1
ATOM 872 C C . GLN A 1 110 ? -1.098 -1.492 -41.095 1.00 59.62 110 GLN A C 1
ATOM 874 O O . GLN A 1 110 ? -0.067 -1.493 -40.411 1.00 59.62 110 GLN A O 1
ATOM 879 N N . PRO A 1 111 ? -2.227 -2.074 -40.656 1.00 54.75 111 PRO A N 1
ATOM 880 C CA . PRO A 1 111 ? -2.281 -2.819 -39.406 1.00 54.75 111 PRO A CA 1
ATOM 881 C C . PRO A 1 111 ? -1.421 -4.086 -39.500 1.00 54.75 111 PRO A C 1
ATOM 883 O O . PRO A 1 111 ? -1.498 -4.837 -40.468 1.00 54.75 111 PRO A O 1
ATOM 886 N N . VAL A 1 112 ? -0.606 -4.345 -38.474 1.00 56.28 112 VAL A N 1
ATOM 887 C CA . VAL A 1 112 ? 0.165 -5.593 -38.367 1.00 56.28 112 VAL A CA 1
ATOM 888 C C . VAL A 1 112 ? -0.694 -6.646 -37.672 1.00 56.28 112 VAL A C 1
ATOM 890 O O . VAL A 1 112 ? -1.095 -6.469 -36.519 1.00 56.28 112 VAL A O 1
ATOM 893 N N . THR A 1 113 ? -0.961 -7.754 -38.361 1.00 62.41 113 THR A N 1
ATOM 894 C CA . THR A 1 113 ? -1.740 -8.875 -37.826 1.00 62.41 113 THR A CA 1
ATOM 895 C C . THR A 1 113 ? -0.977 -9.576 -36.706 1.00 62.41 113 THR A C 1
ATOM 897 O O . THR A 1 113 ? 0.146 -10.046 -36.892 1.00 62.41 113 THR A O 1
ATOM 900 N N . LYS A 1 114 ? -1.597 -9.681 -35.528 1.00 55.88 114 LYS A N 1
ATOM 901 C CA . LYS A 1 114 ? -1.080 -10.502 -34.430 1.00 55.88 114 LYS A CA 1
ATOM 902 C C . LYS A 1 114 ? -1.450 -11.959 -34.682 1.00 55.88 114 LYS A C 1
ATOM 904 O O . LYS A 1 114 ? -2.615 -12.326 -34.568 1.00 55.88 114 LYS A O 1
ATOM 909 N N . VAL A 1 115 ? -0.457 -12.783 -34.994 1.00 56.66 115 VAL A N 1
ATOM 910 C CA . VAL A 1 115 ? -0.615 -14.239 -35.020 1.00 56.66 115 VAL A CA 1
ATOM 911 C C . VAL A 1 115 ? -0.317 -14.763 -33.619 1.00 56.66 115 VAL A C 1
ATOM 913 O O . VAL A 1 115 ? 0.768 -14.543 -33.087 1.00 56.66 115 VAL A O 1
ATOM 916 N N . VAL A 1 116 ? -1.297 -15.421 -33.004 1.00 57.47 116 VAL A N 1
ATOM 917 C CA . VAL A 1 116 ? -1.126 -16.143 -31.740 1.00 57.47 116 VAL A CA 1
ATOM 918 C C . VAL A 1 116 ? -1.375 -17.613 -32.037 1.00 57.47 116 VAL A C 1
ATOM 920 O O . VAL A 1 116 ? -2.447 -17.975 -32.519 1.00 57.47 116 VAL A O 1
ATOM 923 N N . ASN A 1 117 ? -0.378 -18.449 -31.761 1.00 48.91 117 ASN A N 1
ATOM 924 C CA . ASN A 1 117 ? -0.430 -19.889 -31.989 1.00 48.91 117 ASN A CA 1
ATOM 925 C C . ASN A 1 117 ? -1.267 -20.558 -30.889 1.00 48.91 117 ASN A C 1
ATOM 927 O O . ASN A 1 117 ? -0.720 -21.167 -29.975 1.00 48.91 117 ASN A O 1
ATOM 931 N N . HIS A 1 118 ? -2.591 -20.404 -30.941 1.00 57.25 118 HIS A N 1
ATOM 932 C CA . HIS A 1 118 ? -3.511 -21.190 -30.122 1.00 57.25 118 HIS A CA 1
ATOM 933 C C . HIS A 1 118 ? -4.386 -22.066 -31.033 1.00 57.25 118 HIS A C 1
ATOM 935 O O . HIS A 1 118 ? -4.980 -21.541 -31.978 1.00 57.25 118 HIS A O 1
ATOM 941 N N . PRO A 1 119 ? -4.500 -23.380 -30.766 1.00 59.19 119 PRO A N 1
ATOM 942 C CA . PRO A 1 119 ? -5.124 -24.346 -31.679 1.00 59.19 119 PRO A CA 1
ATOM 943 C C . PRO A 1 119 ? -6.627 -24.134 -31.932 1.00 59.19 119 PRO A C 1
ATOM 945 O O . PRO A 1 119 ? -7.172 -24.698 -32.874 1.00 59.19 119 PRO A O 1
ATOM 948 N N . SER A 1 120 ? -7.311 -23.314 -31.131 1.00 54.69 120 SER A N 1
ATOM 949 C CA . SER A 1 120 ? -8.750 -23.039 -31.272 1.00 54.69 120 SER A CA 1
ATOM 950 C C . SER A 1 120 ? -9.094 -21.828 -32.151 1.00 54.69 120 SER A C 1
ATOM 952 O O . SER A 1 120 ? -10.273 -21.521 -32.329 1.00 54.69 120 SER A O 1
ATOM 954 N N . ASN A 1 121 ? -8.104 -21.115 -32.694 1.00 56.91 121 ASN A N 1
ATOM 955 C CA . ASN A 1 121 ? -8.356 -19.885 -33.440 1.00 56.91 121 ASN A CA 1
ATOM 956 C C . ASN A 1 121 ? -8.603 -20.170 -34.934 1.00 56.91 121 ASN A C 1
ATOM 958 O O . ASN A 1 121 ? -7.683 -20.552 -35.658 1.00 56.91 121 ASN A O 1
ATOM 962 N N . LYS A 1 122 ? -9.835 -19.967 -35.422 1.00 60.09 122 LYS A N 1
ATOM 963 C CA . LYS A 1 122 ? -10.154 -20.082 -36.856 1.00 60.09 122 LYS A CA 1
ATOM 964 C C . LYS A 1 122 ? -9.782 -18.789 -37.583 1.00 60.09 122 LYS A C 1
ATOM 966 O O . LYS A 1 122 ? -10.571 -17.852 -37.653 1.00 60.09 122 LYS A O 1
ATOM 971 N N . VAL A 1 123 ? -8.568 -18.737 -38.127 1.00 55.97 123 VAL A N 1
ATOM 972 C CA . VAL A 1 123 ? -8.116 -17.635 -38.989 1.00 55.97 123 VAL A CA 1
ATOM 973 C C . VAL A 1 123 ? -8.684 -17.839 -40.396 1.00 55.97 123 VAL A C 1
ATOM 975 O O . VAL A 1 123 ? -8.459 -18.882 -41.009 1.00 55.97 123 VAL A O 1
ATOM 978 N N . LYS A 1 124 ? -9.417 -16.847 -40.920 1.00 49.53 124 LYS A N 1
ATOM 979 C CA . LYS A 1 124 ? -9.837 -16.808 -42.328 1.00 49.53 124 LYS A CA 1
ATOM 980 C C . LYS A 1 124 ? -8.571 -16.750 -43.186 1.00 49.53 124 LYS A C 1
ATOM 982 O O . LYS A 1 124 ? -7.814 -15.789 -43.094 1.00 49.53 124 LYS A O 1
ATOM 987 N N . THR A 1 125 ? -8.304 -17.797 -43.959 1.00 49.09 125 THR A N 1
ATOM 988 C CA . THR A 1 125 ? -7.149 -17.838 -44.859 1.00 49.09 125 THR A CA 1
ATOM 989 C C . THR A 1 125 ? -7.348 -16.824 -45.971 1.00 49.09 125 THR A C 1
ATOM 991 O O . THR A 1 125 ? -8.242 -16.989 -46.798 1.00 49.09 125 THR A O 1
ATOM 994 N N . ASP A 1 126 ? -6.525 -15.781 -45.970 1.00 40.88 126 ASP A N 1
ATOM 995 C CA . ASP A 1 126 ? -6.394 -14.892 -47.115 1.00 40.88 126 ASP A CA 1
ATOM 996 C C . ASP A 1 126 ? -5.742 -15.660 -48.279 1.00 40.88 126 ASP A C 1
ATOM 998 O O . ASP A 1 126 ? -4.825 -16.464 -48.068 1.00 40.88 126 ASP A O 1
ATOM 1002 N N . LEU A 1 127 ? -6.262 -15.465 -49.492 1.00 49.75 127 LEU A N 1
ATOM 1003 C CA . LEU A 1 127 ? -5.993 -16.301 -50.672 1.00 49.75 127 LEU A CA 1
ATOM 1004 C C . LEU A 1 127 ? -4.626 -16.010 -51.319 1.00 49.75 127 LEU A C 1
ATOM 1006 O O . LEU A 1 127 ? -4.199 -16.725 -52.219 1.00 49.75 127 LEU A O 1
ATOM 1010 N N . GLN A 1 128 ? -3.889 -15.010 -50.838 1.00 54.56 128 GLN A N 1
ATOM 1011 C CA . GLN A 1 128 ? -2.577 -14.647 -51.374 1.00 54.56 128 GLN A CA 1
ATOM 1012 C C . GLN A 1 128 ? -1.461 -15.001 -50.396 1.00 54.56 128 GLN A C 1
ATOM 1014 O O . GLN A 1 128 ? -0.785 -14.149 -49.822 1.00 54.56 128 GLN A O 1
ATOM 1019 N N . ARG A 1 129 ? -1.257 -16.304 -50.194 1.00 49.41 129 ARG A N 1
ATOM 1020 C CA . ARG A 1 129 ? -0.066 -16.796 -49.507 1.00 49.41 129 ARG A CA 1
ATOM 1021 C C . ARG A 1 129 ? 1.089 -16.767 -50.509 1.00 49.41 129 ARG A C 1
ATOM 1023 O O . ARG A 1 129 ? 1.241 -17.690 -51.301 1.00 49.41 129 ARG A O 1
ATOM 1030 N N . ALA A 1 130 ? 1.895 -15.707 -50.481 1.00 50.91 130 ALA A N 1
ATOM 1031 C CA . ALA A 1 130 ? 3.251 -15.789 -51.010 1.00 50.91 130 ALA A CA 1
ATOM 1032 C C . ALA A 1 130 ? 3.939 -16.987 -50.329 1.00 50.91 130 ALA A C 1
ATOM 1034 O O . ALA A 1 130 ? 3.924 -17.102 -49.103 1.00 50.91 130 ALA A O 1
ATOM 1035 N N . THR A 1 131 ? 4.461 -17.915 -51.132 1.00 52.06 131 THR A N 1
ATOM 1036 C CA . THR A 1 131 ? 4.956 -19.244 -50.719 1.00 52.06 131 THR A CA 1
ATOM 1037 C C . THR A 1 131 ? 6.152 -19.198 -49.763 1.00 52.06 131 THR A C 1
ATOM 1039 O O . THR A 1 131 ? 6.552 -20.225 -49.214 1.00 52.06 131 THR A O 1
ATOM 1042 N N . GLU A 1 132 ? 6.734 -18.029 -49.516 1.00 53.16 132 GLU A N 1
ATOM 1043 C CA . GLU A 1 132 ? 7.887 -17.925 -48.638 1.00 53.16 132 GLU A CA 1
ATOM 1044 C C . GLU A 1 132 ? 7.456 -17.780 -47.172 1.00 53.16 132 GLU A C 1
ATOM 1046 O O . GLU A 1 132 ? 6.942 -16.747 -46.738 1.00 53.16 132 GLU A O 1
ATOM 1051 N N . GLN A 1 133 ? 7.672 -18.839 -46.384 1.00 45.94 133 GLN A N 1
ATOM 1052 C CA . GLN A 1 133 ? 7.578 -18.735 -44.930 1.00 45.94 133 GLN A CA 1
ATOM 1053 C C . GLN A 1 133 ? 8.571 -17.672 -44.439 1.00 45.94 133 GLN A C 1
ATOM 1055 O O . GLN A 1 133 ? 9.749 -17.744 -44.801 1.00 45.94 133 GLN A O 1
ATOM 1060 N N . PRO A 1 134 ? 8.163 -16.735 -43.565 1.00 46.25 134 PRO A N 1
ATOM 1061 C CA . PRO A 1 134 ? 9.105 -15.819 -42.948 1.00 46.25 134 PRO A CA 1
ATOM 1062 C C . PRO A 1 134 ? 10.064 -16.630 -42.072 1.00 46.25 134 PRO A C 1
ATOM 1064 O O . PRO A 1 134 ? 9.726 -17.037 -40.960 1.00 46.25 134 PRO A O 1
ATOM 1067 N N . ARG A 1 135 ? 11.276 -16.884 -42.572 1.00 54.44 135 ARG A N 1
ATOM 1068 C CA . ARG A 1 135 ? 12.350 -17.477 -41.776 1.00 54.44 135 ARG A CA 1
ATOM 1069 C C . ARG A 1 135 ? 12.762 -16.439 -40.741 1.00 54.44 135 ARG A C 1
ATOM 1071 O O . ARG A 1 135 ? 13.502 -15.505 -41.037 1.00 54.44 135 ARG A O 1
ATOM 1078 N N . GLN A 1 136 ? 12.255 -16.592 -39.521 1.00 54.12 136 GLN A N 1
ATOM 1079 C CA . GLN A 1 136 ? 12.796 -15.938 -38.338 1.00 54.12 136 GLN A CA 1
ATOM 1080 C C . GLN A 1 136 ? 14.292 -16.259 -38.317 1.00 54.12 136 GLN A C 1
ATOM 1082 O O . GLN A 1 136 ? 14.672 -17.399 -38.071 1.00 54.12 136 GLN A O 1
ATOM 1087 N N . LEU A 1 137 ? 15.135 -15.282 -38.665 1.00 52.44 137 LEU A N 1
ATOM 1088 C CA . LEU A 1 137 ? 16.587 -15.438 -38.681 1.00 52.44 137 LEU A CA 1
ATOM 1089 C C . LEU A 1 137 ? 17.073 -15.554 -37.232 1.00 52.44 137 LEU A C 1
ATOM 1091 O O . LEU A 1 137 ? 17.442 -14.578 -36.586 1.00 52.44 137 LEU A O 1
ATOM 1095 N N . PHE A 1 138 ? 16.934 -16.782 -36.736 1.00 57.31 138 PHE A N 1
ATOM 1096 C CA . PHE A 1 138 ? 17.686 -17.497 -35.725 1.00 57.31 138 PHE A CA 1
ATOM 1097 C C . PHE A 1 138 ? 18.472 -16.604 -34.763 1.00 57.31 138 PHE A C 1
ATOM 1099 O O . PHE A 1 138 ? 19.569 -16.139 -35.074 1.00 57.31 138 PHE A O 1
ATOM 1106 N N . TRP A 1 139 ? 17.957 -16.463 -33.536 1.00 57.84 139 TRP A N 1
ATOM 1107 C CA . TRP A 1 139 ? 18.772 -16.027 -32.395 1.00 57.84 139 TRP A CA 1
ATOM 1108 C C . TRP A 1 139 ? 20.034 -16.888 -32.281 1.00 57.84 139 TRP A C 1
ATOM 1110 O O . TRP A 1 139 ? 21.101 -16.368 -31.986 1.00 57.84 139 TRP A O 1
ATOM 1120 N N . GLU A 1 140 ? 19.931 -18.166 -32.640 1.00 60.16 140 GLU A N 1
ATOM 1121 C CA . GLU A 1 140 ? 21.048 -19.095 -32.791 1.00 60.16 140 GLU A CA 1
ATOM 1122 C C . GLU A 1 140 ? 22.160 -18.556 -33.709 1.00 60.16 140 GLU A C 1
ATOM 1124 O O . GLU A 1 140 ? 23.328 -18.653 -33.355 1.00 60.16 140 GLU A O 1
ATOM 1129 N N . LYS A 1 141 ? 21.841 -17.899 -34.838 1.00 61.44 141 LYS A N 1
ATOM 1130 C CA . LYS A 1 141 ? 22.858 -17.308 -35.728 1.00 61.44 141 LYS A CA 1
ATOM 1131 C C . LYS A 1 141 ? 23.496 -16.056 -35.119 1.00 61.44 141 LYS A C 1
ATOM 1133 O O . LYS A 1 141 ? 24.678 -15.824 -35.339 1.00 61.44 141 LYS A O 1
ATOM 1138 N N . ARG A 1 142 ? 22.735 -15.272 -34.341 1.00 65.69 142 ARG A N 1
ATOM 1139 C CA . ARG A 1 142 ? 23.241 -14.092 -33.611 1.00 65.69 142 ARG A CA 1
ATOM 1140 C C . ARG A 1 142 ? 24.136 -14.481 -32.430 1.00 65.69 142 ARG A C 1
ATOM 1142 O O . ARG A 1 142 ? 25.066 -13.752 -32.116 1.00 65.69 142 ARG A O 1
ATOM 1149 N N . LEU A 1 143 ? 23.839 -15.602 -31.780 1.00 68.62 143 LEU A N 1
ATOM 1150 C CA . LEU A 1 143 ? 24.574 -16.105 -30.619 1.00 68.62 143 LEU A CA 1
ATOM 1151 C C . LEU A 1 143 ? 25.645 -17.142 -30.995 1.00 68.62 143 LEU A C 1
ATOM 1153 O O . LEU A 1 143 ? 26.378 -17.612 -30.127 1.00 68.62 143 LEU A O 1
ATOM 1157 N N . LYS A 1 144 ? 25.770 -17.488 -32.283 1.00 70.75 144 LYS A N 1
ATOM 1158 C CA . LYS A 1 144 ? 26.777 -18.428 -32.778 1.00 70.75 144 LYS A CA 1
ATOM 1159 C C . LYS A 1 144 ? 28.178 -17.900 -32.472 1.00 70.75 144 LYS A C 1
ATOM 1161 O O . LYS A 1 144 ? 28.545 -16.815 -32.910 1.00 70.75 144 LYS A O 1
ATOM 1166 N N . GLY A 1 145 ? 28.962 -18.693 -31.745 1.00 73.88 145 GLY A N 1
ATOM 1167 C CA . GLY A 1 145 ? 30.338 -18.355 -31.368 1.00 73.88 145 GLY A CA 1
ATOM 1168 C C . GLY A 1 145 ? 30.474 -17.548 -30.074 1.00 73.88 145 GLY A C 1
ATOM 1169 O O . GLY A 1 145 ? 31.594 -17.372 -29.608 1.00 73.88 145 GLY A O 1
ATOM 1170 N N . LEU A 1 146 ? 29.371 -17.111 -29.454 1.00 79.56 146 LEU A N 1
ATOM 1171 C CA . LEU A 1 146 ? 29.408 -16.515 -28.119 1.00 79.56 146 LEU A CA 1
ATOM 1172 C C . LEU A 1 146 ? 29.359 -17.619 -27.057 1.00 79.56 146 LEU A C 1
ATOM 1174 O O . LEU A 1 146 ? 28.539 -18.535 -27.136 1.00 79.56 146 LEU A O 1
ATOM 1178 N N . ARG A 1 147 ? 30.235 -17.528 -26.053 1.00 78.38 147 ARG A N 1
ATOM 1179 C CA . ARG A 1 147 ? 30.240 -18.406 -24.875 1.00 78.38 147 ARG A CA 1
ATOM 1180 C C . ARG A 1 147 ? 29.998 -17.564 -23.629 1.00 78.38 147 ARG A C 1
ATOM 1182 O O . ARG A 1 147 ? 30.515 -16.457 -23.524 1.00 78.38 147 ARG A O 1
ATOM 1189 N N . SER A 1 148 ? 29.194 -18.073 -22.706 1.00 81.06 148 SER A N 1
ATOM 1190 C CA . SER A 1 148 ? 28.989 -17.440 -21.405 1.00 81.06 148 SER A CA 1
ATOM 1191 C C . SER A 1 148 ? 30.208 -17.668 -20.511 1.00 81.06 148 SER A C 1
ATOM 1193 O O . SER A 1 148 ? 30.709 -18.790 -20.451 1.00 81.06 148 SER A O 1
ATOM 1195 N N . LEU A 1 149 ? 30.656 -16.617 -19.827 1.00 85.00 149 LEU A N 1
ATOM 1196 C CA . LEU A 1 149 ? 31.771 -16.623 -18.876 1.00 85.00 149 LEU A CA 1
ATOM 1197 C C . LEU A 1 149 ? 31.234 -16.309 -17.474 1.00 85.00 149 LEU A C 1
ATOM 1199 O O . LEU A 1 149 ? 30.224 -15.609 -17.349 1.00 85.00 149 LEU A O 1
ATOM 1203 N N . ASP A 1 150 ? 31.879 -16.826 -16.436 1.00 80.38 150 ASP A N 1
ATOM 1204 C CA . ASP A 1 150 ? 31.603 -16.434 -15.055 1.00 80.38 150 ASP A CA 1
ATOM 1205 C C . ASP A 1 150 ? 32.451 -15.228 -14.604 1.00 80.38 150 ASP A C 1
ATOM 1207 O O . ASP A 1 150 ? 33.173 -14.617 -15.391 1.00 80.38 150 ASP A O 1
ATOM 1211 N N . VAL A 1 151 ? 32.327 -14.835 -13.331 1.00 86.06 151 VAL A N 1
ATOM 1212 C CA . VAL A 1 151 ? 33.067 -13.692 -12.756 1.00 86.06 151 VAL A CA 1
ATOM 1213 C C . VAL A 1 151 ? 34.582 -13.928 -12.686 1.00 86.06 151 VAL A C 1
ATOM 1215 O O . VAL A 1 151 ? 35.342 -12.976 -12.537 1.00 86.06 151 VAL A O 1
ATOM 1218 N N . THR A 1 152 ? 35.012 -15.183 -12.796 1.00 87.38 152 THR A N 1
ATOM 1219 C CA . THR A 1 152 ? 36.413 -15.608 -12.865 1.00 87.38 152 THR A CA 1
ATOM 1220 C C . THR A 1 152 ? 36.905 -15.777 -14.307 1.00 87.38 152 THR A C 1
ATOM 1222 O O . THR A 1 152 ? 38.018 -16.246 -14.514 1.00 87.38 152 THR A O 1
ATOM 1225 N N . GLU A 1 153 ? 36.101 -15.359 -15.294 1.00 81.06 153 GLU A N 1
ATOM 1226 C CA . GLU A 1 153 ? 36.358 -15.497 -16.733 1.00 81.06 153 GLU A CA 1
ATOM 1227 C C . GLU A 1 153 ? 36.490 -16.954 -17.212 1.00 81.06 153 GLU A C 1
ATOM 1229 O O . GLU A 1 153 ? 37.023 -17.228 -18.289 1.00 81.06 153 GLU A O 1
ATOM 1234 N N . GLU A 1 154 ? 35.945 -17.913 -16.461 1.00 85.19 154 GLU A N 1
ATOM 1235 C CA . GLU A 1 154 ? 35.875 -19.305 -16.890 1.00 85.19 154 GLU A CA 1
ATOM 1236 C C . GLU A 1 154 ? 34.631 -19.543 -17.747 1.00 85.19 154 GLU A C 1
ATOM 1238 O O . GLU A 1 154 ? 33.541 -19.019 -17.496 1.00 85.19 154 GLU A O 1
ATOM 1243 N N . VAL A 1 155 ? 34.775 -20.356 -18.797 1.00 84.88 155 VAL A N 1
ATOM 1244 C CA . VAL A 1 155 ? 33.657 -20.655 -19.694 1.00 84.88 155 VAL A CA 1
ATOM 1245 C C . VAL A 1 155 ? 32.641 -21.553 -18.995 1.00 84.88 155 VAL A C 1
ATOM 1247 O O . VAL A 1 155 ? 32.913 -22.716 -18.690 1.00 84.88 155 VAL A O 1
ATOM 1250 N N . LEU A 1 156 ? 31.418 -21.047 -18.854 1.00 79.06 156 LEU A N 1
ATOM 1251 C CA . LEU A 1 156 ? 30.292 -21.813 -18.342 1.00 79.06 156 LEU A CA 1
ATOM 1252 C C . LEU A 1 156 ? 29.928 -22.935 -19.322 1.00 79.06 156 LEU A C 1
ATOM 1254 O O . LEU A 1 156 ? 29.666 -22.707 -20.508 1.00 79.06 156 LEU A O 1
ATOM 1258 N N . ARG A 1 157 ? 29.898 -24.167 -18.809 1.00 77.94 157 ARG A N 1
ATOM 1259 C CA . ARG A 1 157 ? 29.464 -25.344 -19.568 1.00 77.94 157 ARG A CA 1
ATOM 1260 C C . ARG A 1 157 ? 27.963 -25.277 -19.840 1.00 77.94 157 ARG A C 1
ATOM 1262 O O . ARG A 1 157 ? 27.185 -24.804 -19.014 1.00 77.94 157 ARG A O 1
ATOM 1269 N N . THR A 1 158 ? 27.559 -25.788 -20.997 1.00 71.88 158 THR A N 1
ATOM 1270 C CA . THR A 1 158 ? 26.148 -26.000 -21.324 1.00 71.88 158 THR A CA 1
ATOM 1271 C C . THR A 1 158 ? 25.532 -26.930 -20.284 1.00 71.88 158 THR A C 1
ATOM 1273 O O . THR A 1 158 ? 26.065 -28.009 -20.038 1.00 71.88 158 THR A O 1
ATOM 1276 N N . MET A 1 159 ? 24.445 -26.500 -19.643 1.00 76.88 159 MET A N 1
ATOM 1277 C CA . MET A 1 159 ? 23.733 -27.344 -18.687 1.00 76.88 159 MET A CA 1
ATOM 1278 C C . MET A 1 159 ? 22.965 -28.433 -19.432 1.00 76.88 159 MET A C 1
ATOM 1280 O O . MET A 1 159 ? 22.142 -28.125 -20.295 1.00 76.88 159 MET A O 1
ATOM 1284 N N . ASP A 1 160 ? 23.198 -29.687 -19.056 1.00 77.12 160 ASP A N 1
ATOM 1285 C CA . ASP A 1 160 ? 22.381 -30.801 -19.520 1.00 77.12 160 ASP A CA 1
ATOM 1286 C C . ASP A 1 160 ? 21.051 -30.816 -18.766 1.00 77.12 160 ASP A C 1
ATOM 1288 O O . ASP A 1 160 ? 20.992 -30.679 -17.539 1.00 77.12 160 ASP A O 1
ATOM 1292 N N . LEU A 1 161 ? 19.961 -30.978 -19.512 1.00 78.31 161 LEU A N 1
ATOM 1293 C CA . LEU A 1 161 ? 18.643 -31.121 -18.915 1.00 78.31 161 LEU A CA 1
ATOM 1294 C C . LEU A 1 161 ? 18.496 -32.514 -18.272 1.00 78.31 161 LEU A C 1
ATOM 1296 O O . LEU A 1 161 ? 18.974 -33.504 -18.833 1.00 78.31 161 LEU A O 1
ATOM 1300 N N . PRO A 1 162 ? 17.804 -32.629 -17.122 1.00 85.62 162 PRO A N 1
ATOM 1301 C CA . PRO A 1 162 ? 17.500 -33.921 -16.519 1.00 85.62 162 PRO A CA 1
ATOM 1302 C C . PRO A 1 162 ? 16.755 -34.845 -17.488 1.00 85.62 162 PRO A C 1
ATOM 1304 O O . PRO A 1 162 ? 15.940 -34.392 -18.298 1.00 85.62 162 PRO A O 1
ATOM 1307 N N . LYS A 1 163 ? 16.980 -36.159 -17.361 1.00 80.12 163 LYS A N 1
ATOM 1308 C CA . LYS A 1 163 ? 16.273 -37.182 -18.146 1.00 80.12 163 LYS A CA 1
ATOM 1309 C C . LYS A 1 163 ? 14.759 -37.015 -17.944 1.00 80.12 163 LYS A C 1
ATOM 1311 O O . LYS A 1 163 ? 14.254 -37.265 -16.856 1.00 80.12 163 LYS A O 1
ATOM 1316 N N . GLY A 1 164 ? 14.057 -36.550 -18.979 1.00 80.31 164 GLY A N 1
ATOM 1317 C CA . GLY A 1 164 ? 12.617 -36.251 -18.946 1.00 80.31 164 GLY A CA 1
ATOM 1318 C C . GLY A 1 164 ? 12.249 -34.816 -19.339 1.00 80.31 164 GLY A C 1
ATOM 1319 O O . GLY A 1 164 ? 11.093 -34.568 -19.672 1.00 80.31 164 GLY A O 1
ATOM 1320 N N . LEU A 1 165 ? 13.211 -33.884 -19.371 1.00 75.88 165 LEU A N 1
ATOM 1321 C CA . LEU A 1 165 ? 13.000 -32.528 -19.879 1.00 75.88 165 LEU A CA 1
ATOM 1322 C C . LEU A 1 165 ? 13.663 -32.381 -21.257 1.00 75.88 165 LEU A C 1
ATOM 1324 O O . LEU A 1 165 ? 14.880 -32.483 -21.382 1.00 75.88 165 LEU A O 1
ATOM 1328 N N . GLN A 1 166 ? 12.865 -32.153 -22.300 1.00 79.38 166 GLN A N 1
ATOM 1329 C CA . GLN A 1 166 ? 13.366 -31.895 -23.654 1.00 79.38 166 GLN A CA 1
ATOM 1330 C C . GLN A 1 166 ? 13.351 -30.394 -23.940 1.00 79.38 166 GLN A C 1
ATOM 1332 O O . GLN A 1 166 ? 12.344 -29.724 -23.696 1.00 79.38 166 GLN A O 1
ATOM 1337 N N . SER A 1 167 ? 14.442 -29.864 -24.495 1.00 67.94 167 SER A N 1
ATOM 1338 C CA . SER A 1 167 ? 14.431 -28.515 -25.053 1.00 67.94 167 SER A CA 1
ATOM 1339 C C . SER A 1 167 ? 13.535 -28.497 -26.296 1.00 67.94 167 SER A C 1
ATOM 1341 O O . SER A 1 167 ? 13.645 -29.335 -27.189 1.00 67.94 167 SER A O 1
ATOM 1343 N N . LYS A 1 168 ? 12.604 -27.545 -26.348 1.00 57.25 168 LYS A N 1
ATOM 1344 C CA . LYS A 1 168 ? 11.857 -27.215 -27.565 1.00 57.25 168 LYS A CA 1
ATOM 1345 C C . LYS A 1 168 ? 12.553 -26.009 -28.191 1.00 57.25 168 LYS A C 1
ATOM 1347 O O . LYS A 1 168 ? 12.228 -24.873 -27.851 1.00 57.25 168 LYS A O 1
ATOM 1352 N N . GLY A 1 169 ? 13.581 -26.295 -28.988 1.00 53.75 169 GLY A N 1
ATOM 1353 C CA . GLY A 1 169 ? 14.188 -25.351 -29.929 1.00 53.75 169 GLY A CA 1
ATOM 1354 C C . GLY A 1 169 ? 13.451 -25.379 -31.256 1.00 53.75 169 GLY A C 1
ATOM 1355 O O . GLY A 1 169 ? 13.016 -26.489 -31.639 1.00 53.75 169 GLY A O 1
#

Secondary structure (DSSP, 8-state):
----EEE-TTSSTT-EEEEEE--SSTTTT-EEEEEE-TT--EE-SHHHHHHHHGGGS--TTEETTTTEE-GGGTGGGTTTSS---------------SPPPP--S-SS-PPPP-----TT------S---S-------HHHHHTT---B-TTSPBPPPPPPPTT-----

Radius of gyration: 26.73 Å; chains: 1; bounding box: 52×58×69 Å

pLDDT: mean 72.74, std 19.75, range [33.81, 97.75]

Sequence (169 aa):
MERKRMDCPALPPGWKKEEVIRKSGLSAGKSDVYYYSPTGKKFRSKPQLSRYLGNTVDLGSFDFRTGKMMPSKLQKTKQRLRSENLSLSKGKPDLNTALPIRQTASIFKQPVTKVVNHPSNKVKTDLQRATEQPRQLFWEKRLKGLRSLDVTEEVLRTMDLPKGLQSKG

Organism: NCBI:txid363190